Protein AF-A0A061N5C8-F1 (afdb_monomer)

Sequence (173 aa):
MFLLIVLALSPEWLAPERQGATRWFNLRVINLQPSEFMKVFIIVTLSAIVYKHNNEWTPKELKSDLWLLAKMGLVILPPILLLQQQPDMGMVMMMLAITVGLTLVSGMSYKLLGLLYGIPAAIGASFVIAYFRFPDFVQTYFFNHIAPYQVNRFHGWLRPLENPDQAIKLLKQ

Secondary structure (DSSP, 8-state):
-HHHHHHHTS-TTTS-EETTEE--EE-SS-EE-HHHHHHHHHHHHHHHHHHHHHHH--S--HHHHHHHHHHHHHHHHHHHHHTTTTT-HHHHHHHHHHHHHHHHHTT--HHHHIIIIIHHHHHHHHHHHHHHH-HHHHHHHTGGGS-HHHHHHHHHHH-TTT-HHHHHHHH--

pLDDT: mean 79.61, std 12.13, range [43.75, 94.62]

Nearest PDB structures (foldseek):
  8p1u-assembly1_A  TM=7.687E-01  e=4.314E-04  Pseudomonas aeruginosa

Solvent-accessible surface area (backbone atoms only — not comparable to full-atom values): 9957 Å² total; per-residue (Å²): 102,70,61,54,53,52,50,76,71,43,56,58,87,47,25,50,70,55,86,87,30,65,61,39,38,50,67,91,83,52,76,48,47,52,68,63,57,44,51,56,52,50,53,54,53,48,51,51,50,45,55,52,48,59,73,73,48,79,78,86,41,74,69,55,48,53,49,51,51,50,57,50,46,64,65,50,48,59,59,50,58,60,42,63,79,33,86,47,66,66,61,53,52,50,54,49,51,54,50,53,54,50,53,72,70,59,71,57,59,66,69,58,51,40,58,70,48,45,49,56,48,52,52,52,51,50,50,56,50,37,48,77,75,35,48,70,56,41,41,66,74,48,47,71,77,47,61,67,70,62,49,50,54,52,49,30,70,78,39,40,84,84,36,52,74,56,37,53,52,68,75,74,100

Structure (mmCIF, N/CA/C/O backbone):
data_AF-A0A061N5C8-F1
#
_entry.id   AF-A0A061N5C8-F1
#
loop_
_atom_site.group_PDB
_atom_site.id
_atom_site.type_symbol
_atom_site.label_atom_id
_atom_site.label_alt_id
_atom_site.label_comp_id
_atom_site.label_asym_id
_atom_site.label_entity_id
_atom_site.label_seq_id
_atom_site.pdbx_PDB_ins_code
_atom_site.Cartn_x
_atom_site.Cartn_y
_atom_site.Cartn_z
_atom_site.occupancy
_atom_site.B_iso_or_equiv
_atom_site.auth_seq_id
_atom_site.auth_comp_id
_atom_site.auth_asym_id
_atom_site.auth_atom_id
_atom_site.pdbx_PDB_model_num
ATOM 1 N N . MET A 1 1 ? 14.809 1.151 6.777 1.00 62.25 1 MET A N 1
ATOM 2 C CA . MET A 1 1 ? 15.215 2.452 6.193 1.00 62.25 1 MET A CA 1
ATOM 3 C C . MET A 1 1 ? 16.726 2.616 6.114 1.00 62.25 1 MET A C 1
ATOM 5 O O . MET A 1 1 ? 17.214 2.685 5.000 1.00 62.25 1 MET A O 1
ATOM 9 N N . PHE A 1 2 ? 17.468 2.611 7.231 1.00 71.19 2 PHE A N 1
ATOM 10 C CA . PHE A 1 2 ? 18.939 2.747 7.223 1.00 71.19 2 PHE A CA 1
ATOM 11 C C . PHE A 1 2 ? 19.631 1.807 6.218 1.00 71.19 2 PHE A C 1
ATOM 13 O O . PHE A 1 2 ? 20.418 2.249 5.398 1.00 71.19 2 PHE A O 1
ATOM 20 N N . LEU A 1 3 ? 19.224 0.537 6.189 1.00 67.81 3 LEU A N 1
ATOM 21 C CA . LEU A 1 3 ? 19.738 -0.479 5.264 1.00 67.81 3 LEU A CA 1
ATOM 22 C C . LEU A 1 3 ? 19.534 -0.157 3.767 1.00 67.81 3 LEU A C 1
ATOM 24 O O . LEU A 1 3 ? 20.396 -0.491 2.964 1.00 67.81 3 LEU A O 1
ATOM 28 N N . LEU A 1 4 ? 18.434 0.509 3.389 1.00 66.88 4 LEU A N 1
ATOM 29 C CA . LEU A 1 4 ? 18.220 0.954 2.003 1.00 66.88 4 LEU A CA 1
ATOM 30 C C . LEU A 1 4 ? 19.082 2.165 1.654 1.00 66.88 4 LEU A C 1
ATOM 32 O O . LEU A 1 4 ? 19.594 2.251 0.547 1.00 66.88 4 LEU A O 1
ATOM 36 N N . ILE A 1 5 ? 19.251 3.087 2.603 1.00 68.00 5 ILE A N 1
ATOM 37 C CA . ILE A 1 5 ? 20.092 4.273 2.418 1.00 68.00 5 ILE A CA 1
ATOM 38 C C . ILE A 1 5 ? 21.557 3.848 2.269 1.00 68.00 5 ILE A C 1
ATOM 40 O O . ILE A 1 5 ? 22.246 4.316 1.370 1.00 68.00 5 ILE A O 1
ATOM 44 N N . VAL A 1 6 ? 22.015 2.904 3.096 1.00 69.88 6 VAL A N 1
ATOM 45 C CA . VAL A 1 6 ? 23.361 2.325 2.990 1.00 69.88 6 VAL A CA 1
ATOM 46 C C . VAL A 1 6 ? 23.550 1.613 1.650 1.00 69.88 6 VAL A C 1
ATOM 48 O O . VAL A 1 6 ? 24.616 1.734 1.063 1.00 69.88 6 VAL A O 1
ATOM 51 N N . LEU A 1 7 ? 22.528 0.922 1.132 1.00 65.50 7 LEU A N 1
ATOM 52 C CA . LEU A 1 7 ? 22.588 0.296 -0.193 1.00 65.50 7 LEU A CA 1
ATOM 53 C C . LEU A 1 7 ? 22.684 1.347 -1.308 1.00 65.50 7 LEU A C 1
ATOM 55 O O . LEU A 1 7 ? 23.526 1.219 -2.191 1.00 65.50 7 LEU A O 1
ATOM 59 N N . ALA A 1 8 ? 21.874 2.405 -1.240 1.00 65.94 8 ALA A N 1
AT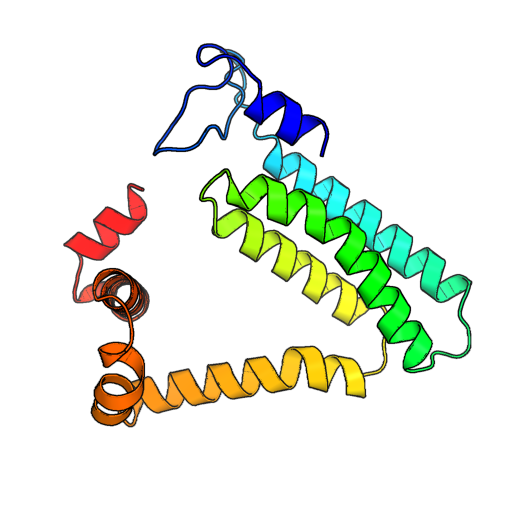OM 60 C CA . ALA A 1 8 ? 21.876 3.485 -2.226 1.00 65.94 8 ALA A CA 1
ATOM 61 C C . ALA A 1 8 ? 23.203 4.267 -2.270 1.00 65.94 8 ALA A C 1
ATOM 63 O O . ALA A 1 8 ? 23.569 4.782 -3.319 1.00 65.94 8 ALA A O 1
ATOM 64 N N . LEU A 1 9 ? 23.926 4.344 -1.148 1.00 68.31 9 LEU A N 1
ATOM 65 C CA . LEU A 1 9 ? 25.216 5.037 -1.034 1.00 68.31 9 LEU A CA 1
ATOM 66 C C . LEU A 1 9 ? 26.428 4.100 -1.155 1.00 68.31 9 LEU A C 1
ATOM 68 O O . LEU A 1 9 ? 27.568 4.553 -1.043 1.00 68.31 9 LEU A O 1
ATOM 72 N N . SER A 1 10 ? 26.206 2.793 -1.317 1.00 70.44 10 SER A N 1
ATOM 73 C CA . SER A 1 10 ? 27.297 1.820 -1.337 1.00 70.44 10 SER A CA 1
ATOM 74 C C . SER A 1 10 ? 28.031 1.801 -2.683 1.00 70.44 10 SER A C 1
ATOM 76 O O . SER A 1 10 ? 27.408 1.967 -3.730 1.00 70.44 10 SER A O 1
ATOM 78 N N . PRO A 1 11 ? 29.362 1.604 -2.674 1.00 71.50 11 PRO A N 1
ATOM 79 C CA . PRO A 1 11 ? 30.157 1.582 -3.895 1.00 71.50 11 PRO A CA 1
ATOM 80 C C . PRO A 1 11 ? 29.861 0.340 -4.752 1.00 71.50 11 PRO A C 1
ATOM 82 O O . PRO A 1 11 ? 29.563 -0.735 -4.227 1.00 71.50 11 PRO A O 1
ATOM 85 N N . GLU A 1 12 ? 30.020 0.469 -6.073 1.00 65.19 12 GLU A N 1
ATOM 86 C CA . GLU A 1 12 ? 29.638 -0.544 -7.079 1.00 65.19 12 GLU A CA 1
ATOM 87 C C . GLU A 1 12 ? 30.267 -1.932 -6.866 1.00 65.19 12 GLU A C 1
ATOM 89 O O . GLU A 1 12 ? 29.677 -2.951 -7.219 1.00 65.19 12 GLU A O 1
ATOM 94 N N . TRP A 1 13 ? 31.452 -2.011 -6.253 1.00 65.44 13 TRP A N 1
ATOM 95 C CA . TRP A 1 13 ? 32.107 -3.290 -5.952 1.00 65.44 13 TRP A CA 1
ATOM 96 C C . TRP A 1 13 ? 31.429 -4.067 -4.813 1.00 65.44 13 TRP A C 1
ATOM 98 O O . TRP A 1 13 ? 31.575 -5.287 -4.737 1.00 65.44 13 TRP A O 1
ATOM 108 N N . LEU A 1 14 ? 30.705 -3.375 -3.928 1.00 61.72 14 LEU A N 1
ATOM 109 C CA . LEU A 1 14 ? 29.971 -3.957 -2.801 1.00 61.72 14 LEU A CA 1
ATOM 110 C C . LEU A 1 14 ? 28.491 -4.169 -3.145 1.00 61.72 14 LEU A C 1
ATOM 112 O O . LEU A 1 14 ? 27.872 -5.122 -2.665 1.00 61.72 14 LEU A O 1
ATOM 116 N N . ALA A 1 15 ? 27.938 -3.306 -3.995 1.00 63.31 15 ALA A N 1
ATOM 117 C CA . ALA A 1 15 ? 26.578 -3.415 -4.494 1.00 63.31 15 ALA A CA 1
ATOM 118 C C . ALA A 1 15 ? 26.548 -3.151 -6.011 1.00 63.31 15 ALA A C 1
ATOM 120 O O . ALA A 1 15 ? 26.358 -2.014 -6.442 1.00 63.31 15 ALA A O 1
ATOM 121 N N . PRO A 1 16 ? 26.769 -4.191 -6.835 1.00 62.69 16 PRO A N 1
ATOM 122 C CA . PRO A 1 16 ? 26.797 -4.032 -8.280 1.00 62.69 16 PRO A CA 1
ATOM 123 C C . PRO A 1 16 ? 25.403 -3.708 -8.813 1.00 62.69 16 PRO A C 1
ATOM 125 O O . PRO A 1 16 ? 24.406 -4.333 -8.430 1.00 62.69 16 PRO A O 1
ATOM 128 N N . GLU A 1 17 ? 25.344 -2.764 -9.744 1.00 61.88 17 GLU A N 1
ATOM 129 C CA . GLU A 1 17 ? 24.119 -2.433 -10.456 1.00 61.88 17 GLU A CA 1
ATOM 130 C C . GLU A 1 17 ? 23.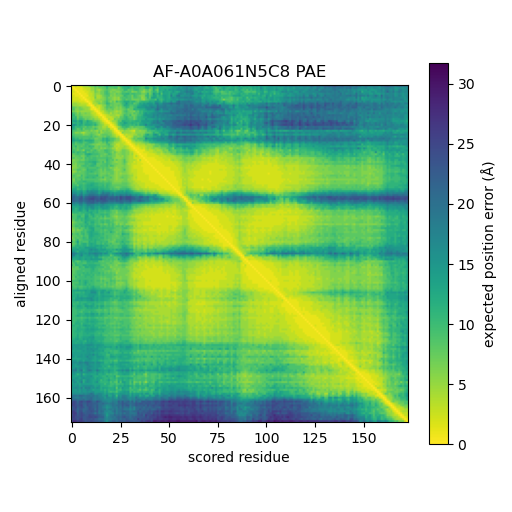723 -3.598 -11.378 1.00 61.88 17 GLU A C 1
ATOM 132 O O . GLU A 1 17 ? 24.518 -4.087 -12.186 1.00 61.88 17 GLU A O 1
ATOM 137 N N . ARG A 1 18 ? 22.484 -4.086 -11.253 1.00 60.09 18 ARG A N 1
ATOM 138 C CA . ARG A 1 18 ? 21.920 -5.093 -12.164 1.00 60.09 18 ARG A CA 1
ATOM 139 C C . ARG A 1 18 ? 20.586 -4.600 -12.695 1.00 60.09 18 ARG A C 1
ATOM 141 O O . ARG A 1 18 ? 19.689 -4.304 -11.914 1.00 60.09 18 ARG A O 1
ATOM 148 N N . GLN A 1 19 ? 20.459 -4.561 -14.024 1.00 56.72 19 GLN A N 1
ATOM 149 C CA . GLN A 1 19 ? 19.249 -4.110 -14.727 1.00 56.72 19 GLN A CA 1
ATOM 150 C C . GLN A 1 19 ? 18.816 -2.680 -14.329 1.00 56.72 19 GLN A C 1
ATOM 152 O O . GLN A 1 19 ? 17.627 -2.411 -14.181 1.00 56.72 19 GLN A O 1
ATOM 157 N N . GLY A 1 20 ? 19.771 -1.762 -14.139 1.00 58.41 20 GLY A N 1
ATOM 158 C CA . GLY A 1 20 ? 19.475 -0.357 -13.823 1.00 58.41 20 GLY A CA 1
ATOM 159 C C . GLY A 1 20 ? 19.154 -0.071 -12.349 1.00 58.41 20 GLY A C 1
ATOM 160 O O . GLY A 1 20 ? 18.595 0.980 -12.042 1.00 58.41 20 GLY A O 1
ATOM 161 N N . ALA A 1 21 ? 19.402 -1.026 -11.439 1.00 54.75 21 ALA A N 1
ATOM 162 C CA . ALA A 1 21 ? 19.140 -0.858 -10.011 1.00 54.75 21 ALA A CA 1
ATOM 163 C C . ALA A 1 21 ? 20.154 -1.598 -9.121 1.00 54.75 21 ALA A C 1
ATOM 165 O O . ALA A 1 21 ? 20.509 -2.760 -9.354 1.00 54.75 21 ALA A O 1
ATOM 166 N N . THR A 1 22 ? 20.558 -0.943 -8.033 1.00 58.97 22 THR A N 1
ATOM 167 C CA . THR A 1 22 ? 21.417 -1.511 -6.985 1.00 58.97 22 THR A CA 1
ATOM 168 C C . THR A 1 22 ? 20.562 -2.202 -5.923 1.00 58.97 22 THR A C 1
ATOM 170 O O . THR A 1 22 ? 19.974 -1.546 -5.064 1.00 58.97 22 THR A O 1
ATOM 173 N N . ARG A 1 23 ? 20.458 -3.538 -5.993 1.00 63.31 23 ARG A N 1
ATOM 174 C CA . ARG A 1 23 ? 19.499 -4.333 -5.188 1.00 63.31 23 ARG A CA 1
ATOM 175 C C . ARG A 1 23 ? 20.137 -5.260 -4.146 1.00 63.31 23 ARG A C 1
ATOM 177 O O . ARG A 1 23 ? 19.473 -5.637 -3.181 1.00 63.31 23 ARG A O 1
ATOM 184 N N . TRP A 1 24 ? 21.399 -5.645 -4.335 1.00 66.31 24 TRP A N 1
ATOM 185 C CA . TRP A 1 24 ? 22.054 -6.702 -3.560 1.00 66.31 24 TRP A CA 1
ATOM 186 C C . TRP A 1 24 ? 23.404 -6.241 -3.025 1.00 66.31 24 TRP A C 1
ATOM 188 O O . TRP A 1 24 ? 24.225 -5.747 -3.793 1.00 66.31 24 TRP A O 1
ATOM 198 N N . PHE A 1 25 ? 23.665 -6.494 -1.743 1.00 69.12 25 PHE A N 1
ATOM 199 C CA . PHE A 1 25 ? 25.030 -6.496 -1.226 1.00 69.12 25 PHE A CA 1
ATOM 200 C C . PHE A 1 25 ? 25.683 -7.825 -1.589 1.00 69.12 25 PHE A C 1
ATOM 202 O O . PHE A 1 25 ? 25.249 -8.880 -1.115 1.00 69.12 25 PHE A O 1
ATOM 209 N N . ASN A 1 26 ? 26.712 -7.779 -2.431 1.00 70.56 26 ASN A N 1
ATOM 210 C CA . ASN A 1 26 ? 27.477 -8.959 -2.804 1.00 70.56 26 ASN A CA 1
ATOM 211 C C . ASN A 1 26 ? 28.674 -9.095 -1.859 1.00 70.56 26 ASN A C 1
ATOM 213 O O . ASN A 1 26 ? 29.727 -8.498 -2.068 1.00 70.56 26 ASN A O 1
ATOM 217 N N . LEU A 1 27 ? 28.518 -9.893 -0.802 1.00 69.62 27 LEU A N 1
ATOM 218 C CA . LEU A 1 27 ? 29.579 -10.136 0.179 1.00 69.62 27 LEU A CA 1
ATOM 219 C C . LEU A 1 27 ? 30.479 -11.319 -0.224 1.00 69.62 27 LEU A C 1
ATOM 221 O O . LEU A 1 27 ? 30.990 -12.017 0.650 1.00 69.62 27 LEU A O 1
ATOM 225 N N . ARG A 1 28 ? 30.661 -11.569 -1.535 1.00 66.31 28 ARG A N 1
ATOM 226 C CA . ARG A 1 28 ? 31.375 -12.704 -2.176 1.00 66.31 28 ARG A CA 1
ATOM 227 C C . ARG A 1 28 ? 30.877 -14.118 -1.827 1.00 66.31 28 ARG A C 1
ATOM 229 O O . ARG A 1 28 ? 30.923 -14.985 -2.691 1.00 66.31 28 ARG A O 1
ATOM 236 N N . VAL A 1 29 ? 30.403 -14.358 -0.606 1.00 71.62 29 VAL A N 1
ATOM 237 C CA . VAL A 1 29 ? 29.925 -15.653 -0.087 1.00 71.62 29 VAL A CA 1
ATOM 238 C C . VAL A 1 29 ? 28.407 -15.654 0.101 1.00 71.62 29 VAL A C 1
ATOM 240 O O . VAL A 1 29 ? 27.754 -16.668 -0.121 1.00 71.62 29 VAL A O 1
ATOM 243 N N . ILE A 1 30 ? 27.832 -14.508 0.473 1.00 73.06 30 ILE A N 1
ATOM 244 C CA . ILE A 1 30 ? 26.390 -14.326 0.657 1.00 73.06 30 ILE A CA 1
ATOM 245 C C . ILE A 1 30 ? 25.919 -13.096 -0.118 1.00 73.06 30 ILE A C 1
ATOM 247 O O . ILE A 1 30 ? 26.594 -12.067 -0.144 1.00 73.06 30 ILE A O 1
ATOM 251 N N . ASN A 1 31 ? 24.748 -13.203 -0.740 1.00 69.12 31 ASN A N 1
ATOM 252 C CA . ASN A 1 31 ? 24.060 -12.066 -1.335 1.00 69.12 31 ASN A CA 1
ATOM 253 C C . ASN A 1 31 ? 22.952 -11.647 -0.371 1.00 69.12 31 ASN A C 1
ATOM 255 O O . ASN A 1 31 ? 22.017 -12.413 -0.137 1.00 69.12 31 ASN A O 1
ATOM 259 N N . LEU A 1 32 ? 23.069 -10.457 0.214 1.00 74.50 32 LEU A N 1
ATOM 260 C CA . LEU A 1 32 ? 22.073 -9.939 1.146 1.00 74.50 32 LEU A CA 1
ATOM 261 C C . LEU A 1 32 ? 21.210 -8.904 0.431 1.00 74.50 32 LEU A C 1
ATOM 263 O O . LEU A 1 32 ? 21.735 -7.927 -0.098 1.00 74.50 32 LEU A O 1
ATOM 267 N N . GLN A 1 33 ? 19.894 -9.117 0.427 1.00 73.12 33 GLN A N 1
ATOM 268 C CA . GLN A 1 33 ? 18.924 -8.192 -0.153 1.00 73.12 33 GLN A CA 1
ATOM 269 C C . GLN A 1 33 ? 18.278 -7.352 0.961 1.00 73.12 33 GLN A C 1
ATOM 271 O O . GLN A 1 33 ? 17.428 -7.855 1.699 1.00 73.12 33 GLN A O 1
ATOM 276 N N . PRO A 1 34 ? 18.639 -6.065 1.112 1.00 70.06 34 PRO A N 1
ATOM 277 C CA . PRO A 1 34 ? 18.148 -5.213 2.205 1.00 70.06 34 PRO A CA 1
ATOM 278 C C . PRO A 1 34 ? 16.632 -5.046 2.231 1.00 70.06 34 PRO A C 1
ATOM 280 O O . PRO A 1 34 ? 16.027 -4.849 3.286 1.00 70.06 34 PRO A O 1
ATOM 283 N N . SER A 1 35 ? 16.012 -5.121 1.060 1.00 74.56 35 SER A N 1
ATOM 284 C CA . SER A 1 35 ? 14.585 -4.929 0.878 1.00 74.56 35 SER A CA 1
ATOM 285 C C . SER A 1 35 ? 13.746 -6.123 1.362 1.00 74.56 35 SER A C 1
ATOM 287 O O . SER A 1 35 ? 12.616 -5.919 1.805 1.00 74.56 35 SER A O 1
ATOM 289 N N . GLU A 1 36 ? 14.317 -7.331 1.440 1.00 78.62 36 GLU A N 1
ATOM 290 C CA . GLU A 1 36 ? 13.688 -8.483 2.110 1.00 78.62 36 GLU A CA 1
ATOM 291 C C . GLU A 1 36 ? 13.585 -8.268 3.623 1.00 78.62 36 GLU A C 1
ATOM 293 O O . GLU A 1 36 ? 12.505 -8.394 4.205 1.00 78.62 36 GLU A O 1
ATOM 298 N N . PHE A 1 37 ? 14.680 -7.836 4.257 1.00 80.00 37 PHE A N 1
ATOM 299 C CA . PHE A 1 37 ? 14.685 -7.497 5.683 1.00 80.00 37 PHE A CA 1
ATOM 300 C C . PHE A 1 37 ? 13.704 -6.368 5.988 1.00 80.00 37 PHE A C 1
ATOM 302 O O . PHE A 1 37 ? 12.985 -6.413 6.988 1.00 80.00 37 PHE A O 1
ATOM 309 N N . MET A 1 38 ? 13.626 -5.368 5.108 1.00 81.19 38 MET A N 1
ATOM 310 C CA . MET A 1 38 ? 12.713 -4.248 5.293 1.00 81.19 38 MET A CA 1
ATOM 311 C C . MET A 1 38 ? 11.245 -4.681 5.367 1.00 81.19 38 MET A C 1
ATOM 313 O O . MET A 1 38 ? 10.510 -4.123 6.181 1.00 81.19 38 MET A O 1
ATOM 317 N N . LYS A 1 39 ? 10.819 -5.685 4.591 1.00 83.50 39 LYS A N 1
ATOM 318 C CA . LYS A 1 39 ? 9.444 -6.207 4.664 1.00 83.50 39 LYS A CA 1
ATOM 319 C C . LYS A 1 39 ? 9.116 -6.742 6.055 1.00 83.50 39 LYS A C 1
ATOM 321 O O . LYS A 1 39 ? 8.076 -6.390 6.604 1.00 83.50 39 LYS A O 1
ATOM 326 N N . VAL A 1 40 ? 10.019 -7.525 6.648 1.00 87.31 40 VAL A N 1
ATOM 327 C CA . VAL A 1 40 ? 9.833 -8.075 8.002 1.00 87.31 40 VAL A CA 1
ATOM 328 C C . VAL A 1 40 ? 9.713 -6.950 9.031 1.00 87.31 40 VAL A C 1
ATOM 330 O O . VAL A 1 40 ? 8.778 -6.947 9.830 1.00 87.31 40 VAL A O 1
ATOM 333 N N . PHE A 1 41 ? 10.597 -5.949 8.970 1.00 86.56 41 PHE A N 1
ATOM 334 C CA . PHE A 1 41 ? 10.519 -4.789 9.862 1.00 86.56 41 PHE A CA 1
ATOM 335 C C . PHE A 1 41 ? 9.207 -4.018 9.698 1.00 86.56 41 PHE A C 1
ATOM 337 O O . PHE A 1 41 ? 8.575 -3.692 10.698 1.00 86.56 41 PHE A O 1
ATOM 344 N N . ILE A 1 42 ? 8.762 -3.773 8.461 1.00 88.94 42 ILE A N 1
ATOM 345 C CA . ILE A 1 42 ? 7.487 -3.095 8.189 1.00 88.94 42 ILE A CA 1
ATOM 346 C C . ILE A 1 42 ? 6.321 -3.877 8.798 1.00 88.94 42 ILE A C 1
ATOM 348 O O . ILE A 1 42 ? 5.492 -3.275 9.476 1.00 88.94 42 ILE A O 1
ATOM 352 N N . ILE A 1 43 ? 6.271 -5.202 8.622 1.00 91.62 43 ILE A N 1
ATOM 353 C CA . ILE A 1 43 ? 5.214 -6.043 9.203 1.00 91.62 43 ILE A CA 1
ATOM 354 C C . ILE A 1 43 ? 5.173 -5.877 10.726 1.00 91.62 43 ILE A C 1
ATOM 356 O O . ILE A 1 43 ? 4.108 -5.606 11.284 1.00 91.62 43 ILE A O 1
ATOM 360 N N . VAL A 1 44 ? 6.321 -5.996 11.398 1.00 92.69 44 VAL A N 1
ATOM 361 C CA . VAL A 1 44 ? 6.406 -5.897 12.864 1.00 92.69 44 VAL A CA 1
ATOM 362 C C . VAL A 1 44 ? 6.030 -4.495 13.346 1.00 92.69 44 VAL A C 1
ATOM 364 O O . VAL A 1 44 ? 5.217 -4.355 14.260 1.00 92.69 44 VAL A O 1
ATOM 367 N N . THR A 1 45 ? 6.568 -3.446 12.719 1.00 92.25 45 THR A N 1
ATOM 368 C CA . THR A 1 45 ? 6.284 -2.054 13.092 1.00 92.25 45 THR A CA 1
ATOM 369 C C . THR A 1 45 ? 4.813 -1.700 12.889 1.00 92.25 45 THR A C 1
ATOM 371 O O . THR A 1 45 ? 4.193 -1.145 13.795 1.00 92.25 45 THR A O 1
ATOM 374 N N . LEU A 1 46 ? 4.228 -2.040 11.738 1.00 92.94 46 LEU A N 1
ATOM 375 C CA . LEU A 1 46 ? 2.816 -1.771 11.471 1.00 92.94 46 LEU A CA 1
ATOM 376 C C . LEU A 1 46 ? 1.906 -2.558 12.420 1.00 92.94 46 LEU A C 1
ATOM 378 O O . LEU A 1 46 ? 0.954 -1.990 12.949 1.00 92.94 46 LEU A O 1
ATOM 382 N N . SER A 1 47 ? 2.230 -3.823 12.703 1.00 92.69 47 SER A N 1
ATOM 383 C CA . SER A 1 47 ? 1.478 -4.637 13.670 1.00 92.69 47 SER A CA 1
ATOM 384 C C . SER A 1 47 ? 1.513 -4.026 15.073 1.00 92.69 47 SER A C 1
ATOM 386 O O . SER A 1 47 ? 0.477 -3.930 15.730 1.00 92.69 47 SER A O 1
ATOM 388 N N . ALA A 1 48 ? 2.677 -3.543 15.519 1.00 93.00 48 ALA A N 1
ATOM 389 C CA . ALA A 1 48 ? 2.817 -2.866 16.807 1.00 93.00 48 ALA A CA 1
ATOM 390 C C . ALA A 1 48 ? 2.018 -1.551 16.867 1.00 93.00 48 ALA A C 1
ATOM 392 O O . ALA A 1 48 ? 1.403 -1.254 17.891 1.00 93.00 48 ALA A O 1
ATOM 393 N N . ILE A 1 49 ? 1.981 -0.783 15.772 1.00 92.62 49 ILE A N 1
ATOM 394 C CA . ILE A 1 49 ? 1.170 0.441 15.667 1.00 92.62 49 ILE A CA 1
ATOM 395 C C . ILE A 1 49 ? -0.317 0.117 15.764 1.00 92.62 49 ILE A C 1
ATOM 397 O O . ILE A 1 49 ? -1.021 0.767 16.533 1.00 92.62 49 ILE A O 1
ATOM 401 N N . VAL A 1 50 ? -0.784 -0.887 15.019 1.00 92.62 50 VAL A N 1
ATOM 402 C CA . VAL A 1 50 ? -2.179 -1.345 15.056 1.00 92.62 50 VAL A CA 1
ATOM 403 C C . VAL A 1 50 ? -2.557 -1.787 16.468 1.00 92.62 50 VAL A C 1
ATOM 405 O O . VAL A 1 50 ? -3.567 -1.333 17.002 1.00 92.62 50 VAL A O 1
ATOM 408 N N . TYR A 1 51 ? -1.720 -2.611 17.101 1.00 91.75 51 TYR A N 1
ATOM 409 C CA . TYR A 1 51 ? -1.943 -3.086 18.465 1.00 91.75 51 TYR A CA 1
ATOM 410 C C . TYR A 1 51 ? -2.022 -1.931 19.472 1.00 91.75 51 TYR A C 1
ATOM 412 O O . TYR A 1 51 ? -2.994 -1.817 20.218 1.00 91.75 51 TYR A O 1
ATOM 420 N N . LYS A 1 52 ? -1.034 -1.028 19.455 1.00 90.00 52 LYS A N 1
ATOM 421 C CA . LYS A 1 52 ? -0.990 0.124 20.362 1.00 90.00 52 LYS A CA 1
ATOM 422 C C . LYS A 1 52 ? -2.181 1.059 20.152 1.00 90.00 52 LYS A C 1
ATOM 424 O O . LYS A 1 52 ? -2.800 1.492 21.118 1.00 90.00 52 LYS A O 1
ATOM 429 N N . HIS A 1 53 ? -2.527 1.340 18.897 1.00 89.50 53 HIS A N 1
ATOM 430 C CA . HIS A 1 53 ? -3.664 2.194 18.556 1.00 89.50 53 HIS A CA 1
ATOM 431 C C . HIS A 1 53 ? -4.985 1.603 19.052 1.00 89.50 53 HIS A C 1
ATOM 433 O O . HIS A 1 53 ? -5.782 2.322 19.647 1.00 89.50 53 HIS A O 1
ATOM 439 N N . ASN A 1 54 ? -5.190 0.298 18.871 1.00 87.38 54 ASN A N 1
ATOM 440 C CA . ASN A 1 54 ? -6.391 -0.390 19.344 1.00 87.38 54 ASN A CA 1
ATOM 441 C C . ASN A 1 54 ? -6.532 -0.385 20.873 1.00 87.38 54 ASN A C 1
ATOM 443 O O . ASN A 1 54 ? -7.657 -0.365 21.366 1.00 87.38 54 ASN A O 1
ATOM 447 N N . ASN A 1 55 ? -5.420 -0.380 21.612 1.00 85.25 55 ASN A N 1
ATOM 448 C CA . ASN A 1 55 ? -5.440 -0.305 23.075 1.00 85.25 55 ASN A CA 1
ATOM 449 C C . ASN A 1 55 ? -5.710 1.114 23.597 1.00 85.25 55 ASN A C 1
ATOM 451 O O . ASN A 1 55 ? -6.308 1.271 24.656 1.00 85.25 55 ASN A O 1
ATOM 455 N N . GLU A 1 56 ? -5.261 2.143 22.877 1.00 82.38 56 GLU A N 1
ATOM 456 C CA . GLU A 1 56 ? -5.394 3.546 23.292 1.00 82.38 56 GLU A CA 1
ATOM 457 C C . GLU A 1 56 ? -6.737 4.178 22.886 1.00 82.38 56 GLU A C 1
ATOM 459 O O . GLU A 1 56 ? -7.194 5.108 23.547 1.00 82.38 56 GLU A O 1
ATOM 464 N N . TRP A 1 57 ? -7.367 3.709 21.803 1.00 73.62 57 TRP A N 1
ATOM 465 C CA . TRP A 1 57 ? -8.527 4.370 21.195 1.00 73.62 57 TRP A CA 1
ATOM 466 C C . TRP A 1 57 ? -9.771 3.476 21.224 1.00 73.62 57 TRP A C 1
ATOM 468 O O . TRP A 1 57 ? -10.084 2.781 20.254 1.00 73.62 57 TRP A O 1
ATOM 478 N N . THR A 1 58 ? -10.510 3.536 22.333 1.00 70.44 58 THR A N 1
ATOM 479 C CA . THR A 1 58 ? -11.855 2.959 22.480 1.00 70.44 58 THR A CA 1
ATOM 480 C C . THR A 1 58 ? -12.848 4.058 22.898 1.00 70.44 58 THR A C 1
ATOM 482 O O . THR A 1 58 ? -12.565 4.779 23.854 1.00 70.44 58 THR A O 1
ATOM 485 N N . PRO A 1 59 ? -14.000 4.238 22.210 1.00 64.50 59 PRO A N 1
ATOM 486 C CA . PRO A 1 59 ? -14.574 3.433 21.123 1.00 64.50 59 PRO A CA 1
ATOM 487 C C . PRO A 1 59 ? -13.982 3.718 19.727 1.00 64.50 59 PRO A C 1
ATOM 489 O O . PRO A 1 59 ? -13.389 4.762 19.462 1.00 64.50 59 PRO A O 1
ATOM 492 N N . LYS A 1 60 ? -14.156 2.760 18.807 1.00 68.12 60 LYS A N 1
ATOM 493 C CA . LYS A 1 60 ? -13.659 2.849 17.427 1.00 68.12 60 LYS A CA 1
ATOM 494 C C . LYS A 1 60 ? -14.558 3.749 16.583 1.00 68.12 60 LYS A C 1
ATOM 496 O O . LYS A 1 60 ? -15.593 3.323 16.076 1.00 68.12 60 LYS A O 1
ATOM 501 N N . GLU A 1 61 ? -14.154 5.003 16.448 1.00 81.06 61 GLU A N 1
ATOM 502 C CA . GLU A 1 61 ? -14.805 5.984 15.582 1.00 81.06 61 GLU A CA 1
ATOM 503 C C . GLU A 1 61 ? -14.077 6.124 14.240 1.00 81.06 61 GLU A C 1
ATOM 505 O O . GLU A 1 61 ? -12.872 5.893 14.144 1.00 81.06 61 GLU A O 1
ATOM 510 N N . LEU A 1 62 ? -14.781 6.612 13.212 1.00 82.69 62 LEU A N 1
ATOM 511 C CA . LEU A 1 62 ? -14.205 6.875 11.885 1.00 82.69 62 LEU A CA 1
ATOM 512 C C . LEU A 1 62 ? -12.935 7.745 11.965 1.00 82.69 62 LEU A C 1
ATOM 514 O O . LEU A 1 62 ? -11.968 7.512 11.248 1.00 82.69 62 LEU A O 1
ATOM 518 N N . LYS A 1 63 ? -12.912 8.730 12.872 1.00 85.44 63 LYS A N 1
ATOM 519 C CA . LYS A 1 63 ? -11.746 9.597 13.097 1.00 85.44 63 LYS A CA 1
ATOM 520 C C . LYS A 1 63 ? -10.537 8.814 13.624 1.00 85.44 63 LYS A C 1
ATOM 522 O O . LYS A 1 63 ? -9.416 9.083 13.201 1.00 85.44 63 LYS A O 1
ATOM 527 N N . SER A 1 64 ? -10.767 7.845 14.510 1.00 87.56 64 SER A N 1
ATOM 528 C CA . SER A 1 64 ? -9.725 6.955 15.035 1.00 87.56 64 SER A CA 1
ATOM 529 C C . SER A 1 64 ? -9.175 6.044 13.935 1.00 87.56 64 SER A C 1
ATOM 531 O O . SER A 1 64 ? -7.959 5.919 13.796 1.00 87.56 64 SER A O 1
ATOM 533 N N . ASP A 1 65 ? -10.049 5.486 13.096 1.00 88.69 65 ASP A N 1
ATOM 534 C CA . ASP A 1 65 ? -9.647 4.644 11.966 1.00 88.69 65 ASP A CA 1
ATOM 535 C C . ASP A 1 65 ? -8.813 5.432 10.932 1.00 88.69 65 ASP A C 1
ATOM 537 O O . ASP A 1 65 ? -7.776 4.959 10.464 1.00 88.69 65 ASP A O 1
ATOM 541 N N . LEU A 1 66 ? -9.216 6.667 10.607 1.00 90.38 66 LEU A N 1
ATOM 542 C CA . LEU A 1 66 ? -8.441 7.558 9.732 1.00 90.38 66 LEU A CA 1
ATOM 543 C C . LEU A 1 66 ? -7.083 7.922 10.347 1.00 90.38 66 LEU A C 1
ATOM 545 O O . LEU A 1 66 ? -6.082 8.016 9.634 1.00 90.38 66 LEU A O 1
ATOM 549 N N . TRP A 1 67 ? -7.026 8.088 11.669 1.00 91.56 67 TRP A N 1
ATOM 550 C CA . TRP A 1 67 ? -5.775 8.337 12.380 1.00 91.56 67 TRP A CA 1
ATOM 551 C C . TRP A 1 67 ? -4.835 7.127 12.340 1.00 91.56 67 TRP A C 1
ATOM 553 O O . TRP A 1 67 ? -3.631 7.293 12.140 1.00 91.56 67 TRP A O 1
ATOM 563 N N . LEU A 1 68 ? -5.369 5.908 12.459 1.00 91.31 68 LEU A N 1
ATOM 564 C CA . LEU A 1 68 ? -4.590 4.683 12.279 1.00 91.31 68 LEU A CA 1
ATOM 565 C C . LEU A 1 68 ? -3.996 4.606 10.867 1.00 91.31 68 LEU A C 1
ATOM 567 O O . LEU A 1 68 ? -2.795 4.372 10.725 1.00 91.31 68 LEU A O 1
ATOM 571 N N . LEU A 1 69 ? -4.800 4.873 9.834 1.00 92.19 69 LEU A N 1
ATOM 572 C CA . LEU A 1 69 ? -4.317 4.911 8.450 1.00 92.19 69 LEU A CA 1
ATOM 573 C C . LEU A 1 69 ? -3.220 5.954 8.250 1.00 92.19 69 LEU A C 1
ATOM 575 O O . LEU A 1 69 ? -2.230 5.666 7.582 1.00 92.19 69 LEU A O 1
ATOM 579 N N . ALA A 1 70 ? -3.357 7.135 8.856 1.00 92.75 70 ALA A N 1
ATOM 580 C CA . ALA A 1 70 ? -2.332 8.170 8.793 1.00 92.75 70 ALA A CA 1
ATOM 581 C C . ALA A 1 70 ? -1.009 7.698 9.422 1.00 92.75 70 ALA A C 1
ATOM 583 O O . ALA A 1 70 ? 0.049 7.856 8.812 1.00 92.75 70 ALA A O 1
ATOM 584 N N . LYS A 1 71 ? -1.056 7.052 10.598 1.00 92.38 71 LYS A N 1
ATOM 585 C CA . LYS A 1 71 ? 0.134 6.475 11.254 1.00 92.38 71 LYS A CA 1
ATOM 586 C C . LYS A 1 71 ? 0.798 5.402 10.392 1.00 92.38 71 LYS A C 1
ATOM 588 O O . LYS A 1 71 ? 2.016 5.414 10.236 1.00 92.38 71 LYS A O 1
ATOM 593 N N . MET A 1 72 ? 0.008 4.486 9.830 1.00 92.88 72 MET A N 1
ATOM 594 C CA . MET A 1 72 ? 0.521 3.435 8.945 1.00 92.88 72 MET A CA 1
ATOM 595 C C . ME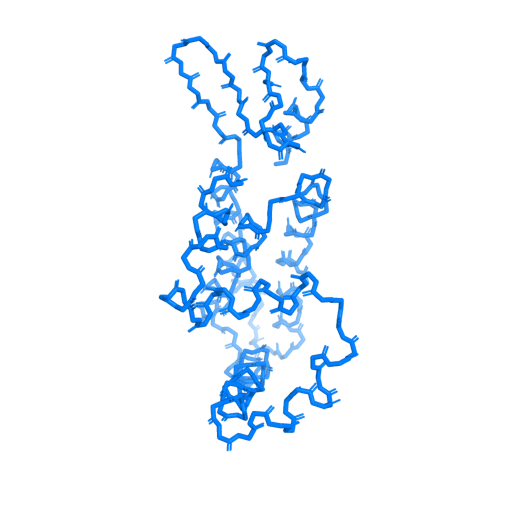T A 1 72 ? 1.148 4.046 7.686 1.00 92.88 72 MET A C 1
ATOM 597 O O . MET A 1 72 ? 2.283 3.721 7.340 1.00 92.88 72 MET A O 1
ATOM 601 N N . GLY A 1 73 ? 0.448 4.989 7.050 1.00 91.44 73 GLY A N 1
ATOM 602 C CA . GLY A 1 73 ? 0.924 5.713 5.875 1.00 91.44 73 GLY A CA 1
ATOM 603 C C . GLY A 1 73 ? 2.246 6.432 6.128 1.00 91.44 73 GLY A C 1
ATOM 604 O O . GLY A 1 73 ? 3.154 6.319 5.315 1.00 91.44 73 GLY A O 1
ATOM 605 N N . LEU A 1 74 ? 2.410 7.080 7.283 1.00 91.94 74 LEU A N 1
ATOM 606 C CA . LEU A 1 74 ? 3.647 7.778 7.645 1.00 91.94 74 LEU A CA 1
ATOM 607 C C . LEU A 1 74 ? 4.859 6.838 7.775 1.00 91.94 74 LEU A C 1
ATOM 609 O O . LEU A 1 74 ? 5.981 7.248 7.491 1.00 91.94 74 LEU A O 1
ATOM 613 N N . VAL A 1 75 ? 4.649 5.575 8.152 1.00 89.75 75 VAL A N 1
ATOM 614 C CA . VAL A 1 75 ? 5.717 4.560 8.199 1.00 89.75 75 VAL A CA 1
ATOM 615 C C . VAL A 1 75 ? 6.058 4.023 6.809 1.00 89.75 75 VAL A C 1
ATOM 617 O O . VAL A 1 75 ? 7.219 3.729 6.528 1.00 89.75 75 VAL A O 1
ATOM 620 N N . ILE A 1 76 ? 5.061 3.894 5.933 1.00 88.75 76 ILE A N 1
ATOM 621 C CA . ILE A 1 76 ? 5.212 3.293 4.599 1.00 88.75 76 ILE A CA 1
ATOM 622 C C . ILE A 1 76 ? 5.681 4.317 3.553 1.00 88.75 76 ILE A C 1
ATOM 624 O O . ILE A 1 76 ? 6.356 3.956 2.589 1.00 88.75 76 ILE A O 1
ATOM 628 N N . LEU A 1 77 ? 5.365 5.598 3.733 1.00 87.38 77 LEU A N 1
ATOM 629 C CA . LEU A 1 77 ? 5.684 6.644 2.763 1.00 87.38 77 LEU A CA 1
ATOM 630 C C . LEU A 1 77 ? 7.202 6.794 2.532 1.00 87.38 77 LEU A C 1
ATOM 632 O O . LEU A 1 77 ? 7.613 6.761 1.373 1.00 87.38 77 LEU A O 1
ATOM 636 N N . PRO A 1 78 ? 8.069 6.864 3.566 1.00 85.56 78 PRO A N 1
ATOM 637 C CA . PRO A 1 78 ? 9.510 6.965 3.352 1.00 85.56 78 PRO A CA 1
ATOM 638 C C . PRO A 1 78 ? 10.128 5.798 2.557 1.00 85.56 78 PRO A C 1
ATOM 640 O O . PRO A 1 78 ? 10.871 6.075 1.615 1.00 85.56 78 PRO A O 1
ATOM 643 N N . PRO A 1 79 ? 9.857 4.507 2.858 1.00 80.62 79 PRO A N 1
ATOM 644 C CA . PRO A 1 79 ? 10.397 3.418 2.053 1.00 80.62 79 PRO A CA 1
ATOM 645 C C . PRO A 1 79 ? 9.836 3.400 0.629 1.00 80.62 79 PRO A C 1
ATOM 647 O O . PRO A 1 79 ? 10.596 3.085 -0.280 1.00 80.62 79 PRO A O 1
ATOM 650 N N . ILE A 1 80 ? 8.575 3.794 0.399 1.00 81.88 80 ILE A N 1
ATOM 651 C CA . ILE A 1 80 ? 8.051 3.960 -0.969 1.00 81.88 80 ILE A CA 1
ATOM 652 C C . ILE A 1 80 ? 8.831 5.037 -1.730 1.00 81.88 80 ILE A C 1
ATOM 654 O O . ILE A 1 80 ? 9.210 4.802 -2.871 1.00 81.88 80 ILE A O 1
ATOM 658 N N . LEU A 1 81 ? 9.100 6.193 -1.115 1.00 81.94 81 LEU A N 1
ATOM 659 C CA . LEU A 1 81 ? 9.846 7.280 -1.760 1.00 81.94 81 LEU A CA 1
ATOM 660 C C . LEU A 1 81 ? 11.290 6.876 -2.086 1.00 81.94 81 LEU A C 1
ATOM 662 O O . LEU A 1 81 ? 11.778 7.163 -3.176 1.00 81.94 81 LEU A O 1
ATOM 666 N N . LEU A 1 82 ? 11.955 6.154 -1.181 1.00 76.06 82 LEU A N 1
ATOM 667 C CA . LEU A 1 82 ? 13.290 5.599 -1.440 1.00 76.06 82 LEU A CA 1
ATOM 668 C C . LEU A 1 82 ? 13.264 4.571 -2.581 1.00 76.06 82 LEU A C 1
ATOM 670 O O . LEU A 1 82 ? 14.169 4.535 -3.410 1.00 76.06 82 LEU A O 1
ATOM 674 N N . LEU A 1 83 ? 12.200 3.772 -2.661 1.00 72.56 83 LEU A N 1
ATOM 675 C CA . LEU A 1 83 ? 11.976 2.807 -3.734 1.00 72.56 83 LEU A CA 1
ATOM 676 C C . LEU A 1 83 ? 11.459 3.435 -5.033 1.00 72.56 83 LEU A C 1
ATOM 678 O O . LEU A 1 83 ? 11.274 2.711 -5.991 1.00 72.56 83 LEU A O 1
ATOM 682 N N . GLN A 1 84 ? 11.215 4.743 -5.129 1.00 68.00 84 GLN A N 1
ATOM 683 C CA . GLN A 1 84 ? 11.002 5.365 -6.445 1.00 68.00 84 GLN A CA 1
ATOM 684 C C . GLN A 1 84 ? 12.325 5.577 -7.184 1.00 68.00 84 GLN A C 1
ATOM 686 O O . GLN A 1 84 ? 12.350 5.574 -8.412 1.00 68.00 84 GLN A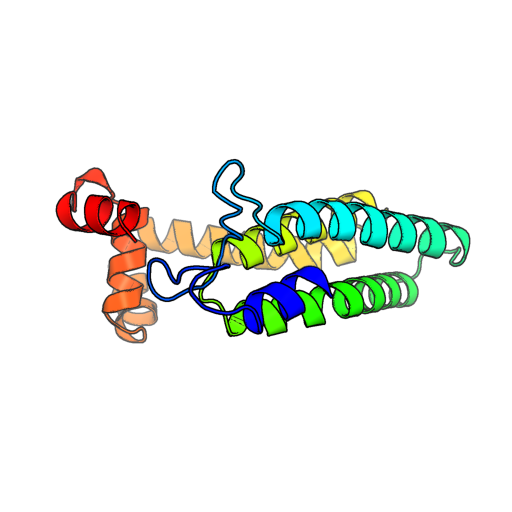 O 1
ATOM 691 N N . GLN A 1 85 ? 13.425 5.733 -6.442 1.00 66.56 85 GLN A N 1
ATOM 692 C CA . GLN A 1 85 ? 14.767 5.882 -7.011 1.00 66.56 85 GLN A CA 1
ATOM 693 C C . GLN A 1 85 ? 15.319 4.552 -7.541 1.00 66.56 85 GLN A C 1
ATOM 695 O O . GLN A 1 85 ? 16.189 4.543 -8.404 1.00 66.56 85 GLN A O 1
ATOM 700 N N . GLN A 1 86 ? 14.797 3.429 -7.046 1.00 63.62 86 GLN A N 1
ATOM 701 C CA . GLN A 1 86 ? 15.091 2.087 -7.538 1.00 63.62 86 GLN A CA 1
ATOM 702 C C . GLN A 1 86 ? 13.844 1.593 -8.273 1.00 63.62 86 GLN A C 1
ATOM 704 O O . GLN A 1 86 ? 12.843 1.416 -7.603 1.00 63.62 86 GLN A O 1
ATOM 709 N N . PRO A 1 87 ? 13.822 1.378 -9.598 1.00 59.75 87 PRO A N 1
ATOM 710 C CA . PRO A 1 87 ? 12.600 1.060 -10.355 1.00 59.75 87 PRO A CA 1
ATOM 711 C C . PRO A 1 87 ? 12.022 -0.354 -10.074 1.00 59.75 87 PRO A C 1
ATOM 713 O O . PRO A 1 87 ? 11.732 -1.128 -10.984 1.00 59.75 87 PRO A O 1
ATOM 716 N N . ASP A 1 88 ? 11.808 -0.700 -8.803 1.00 69.31 88 ASP A N 1
ATOM 717 C CA . ASP A 1 88 ? 11.295 -1.966 -8.296 1.00 69.31 88 ASP A CA 1
ATOM 718 C C . ASP A 1 88 ? 9.810 -1.866 -7.950 1.00 69.31 88 ASP A C 1
ATOM 720 O O . ASP A 1 88 ? 9.393 -1.800 -6.790 1.00 69.31 88 ASP A O 1
ATOM 724 N N . MET A 1 89 ? 8.977 -1.942 -8.990 1.00 70.88 89 MET A N 1
ATOM 725 C CA . MET A 1 89 ? 7.518 -2.001 -8.834 1.00 70.88 89 MET A CA 1
ATOM 726 C C . MET A 1 89 ? 7.069 -3.166 -7.934 1.00 70.88 89 MET A C 1
ATOM 728 O O . MET A 1 89 ? 6.101 -3.029 -7.186 1.00 70.88 89 MET A O 1
ATOM 732 N N . GLY A 1 90 ? 7.797 -4.289 -7.943 1.00 74.31 90 GLY A N 1
ATOM 733 C CA . GLY A 1 90 ? 7.484 -5.453 -7.110 1.00 74.31 90 GLY A CA 1
ATOM 734 C C . GLY A 1 90 ? 7.537 -5.152 -5.609 1.00 74.31 90 GLY A C 1
ATOM 735 O O . GLY A 1 90 ? 6.631 -5.538 -4.872 1.00 74.31 90 GLY A O 1
ATOM 736 N N . MET A 1 91 ? 8.539 -4.397 -5.152 1.00 78.31 91 MET A N 1
ATOM 737 C CA . MET A 1 91 ? 8.670 -4.031 -3.735 1.00 78.31 91 MET A CA 1
ATOM 738 C C . MET A 1 91 ? 7.514 -3.147 -3.267 1.00 78.31 91 MET A C 1
ATOM 740 O O . MET A 1 91 ? 6.962 -3.367 -2.186 1.00 78.31 91 MET A O 1
ATOM 744 N N . VAL A 1 92 ? 7.097 -2.191 -4.102 1.00 82.81 92 VAL A N 1
ATOM 745 C CA . VAL A 1 92 ? 5.941 -1.328 -3.819 1.00 82.81 92 VAL A CA 1
ATOM 746 C C . VAL A 1 92 ? 4.662 -2.159 -3.700 1.00 82.81 92 VAL A C 1
ATOM 748 O O . VAL A 1 92 ? 3.929 -2.013 -2.721 1.00 82.81 92 VAL A O 1
ATOM 751 N N . MET A 1 93 ? 4.422 -3.084 -4.635 1.00 83.44 93 MET A N 1
ATOM 752 C CA . MET A 1 93 ? 3.254 -3.972 -4.592 1.00 83.44 93 MET A CA 1
ATOM 753 C C . MET A 1 93 ? 3.231 -4.848 -3.333 1.00 83.44 93 MET A C 1
ATOM 755 O O . MET A 1 93 ? 2.178 -4.999 -2.714 1.00 83.44 93 MET A O 1
ATOM 759 N N . MET A 1 94 ? 4.379 -5.385 -2.908 1.00 87.00 94 MET A N 1
ATOM 760 C CA . MET A 1 94 ? 4.460 -6.191 -1.685 1.00 87.00 94 MET A CA 1
ATOM 761 C C . MET A 1 94 ? 4.170 -5.373 -0.424 1.00 87.00 94 MET A C 1
ATOM 763 O O . MET A 1 94 ? 3.430 -5.834 0.444 1.00 87.00 94 MET A O 1
ATOM 767 N N . MET A 1 95 ? 4.714 -4.157 -0.310 1.00 87.06 95 MET A N 1
ATOM 768 C CA . MET A 1 95 ? 4.421 -3.282 0.834 1.00 87.06 95 MET A CA 1
ATOM 769 C C . MET A 1 95 ? 2.943 -2.893 0.888 1.00 87.06 95 MET A C 1
ATOM 771 O O . MET A 1 95 ? 2.352 -2.891 1.970 1.00 87.06 95 MET A O 1
ATOM 775 N N . LEU A 1 96 ? 2.328 -2.615 -0.266 1.00 89.06 96 LEU A N 1
ATOM 776 C CA . LEU A 1 96 ? 0.887 -2.385 -0.350 1.00 89.06 96 LEU A CA 1
ATOM 777 C C . LEU A 1 96 ? 0.110 -3.620 0.117 1.00 89.06 96 LEU A C 1
ATOM 779 O O . LEU A 1 96 ? -0.766 -3.484 0.966 1.00 89.06 96 LEU A O 1
ATOM 783 N N . ALA A 1 97 ? 0.470 -4.820 -0.345 1.00 90.94 97 ALA A N 1
ATOM 784 C CA . ALA A 1 97 ? -0.181 -6.062 0.075 1.00 90.94 97 ALA A CA 1
ATOM 785 C C . ALA A 1 97 ? -0.079 -6.303 1.593 1.00 90.94 97 ALA A C 1
ATOM 787 O O . ALA A 1 97 ? -1.082 -6.622 2.229 1.00 90.94 97 ALA A O 1
ATOM 788 N N . ILE A 1 98 ? 1.099 -6.083 2.192 1.00 91.44 98 ILE A N 1
ATOM 789 C CA . ILE A 1 98 ? 1.303 -6.158 3.651 1.00 91.44 98 ILE A CA 1
ATOM 790 C C . ILE A 1 98 ? 0.385 -5.170 4.377 1.00 91.44 98 ILE A C 1
ATOM 792 O O . ILE A 1 98 ? -0.264 -5.519 5.363 1.00 91.44 98 ILE A O 1
ATOM 796 N N . THR A 1 99 ? 0.322 -3.936 3.879 1.00 91.88 99 THR A N 1
ATOM 797 C CA . THR A 1 99 ? -0.473 -2.864 4.485 1.00 91.88 99 THR A CA 1
ATOM 798 C C . THR A 1 99 ? -1.957 -3.194 4.446 1.00 91.88 99 THR A C 1
ATOM 800 O O . THR A 1 99 ? -2.615 -3.108 5.477 1.00 91.88 99 THR A O 1
ATOM 803 N N . VAL A 1 100 ? -2.465 -3.623 3.286 1.00 92.75 100 VAL A N 1
ATOM 804 C CA . VAL A 1 100 ? -3.857 -4.063 3.112 1.00 92.75 100 VAL A CA 1
ATOM 805 C C . VAL A 1 100 ? -4.167 -5.254 4.020 1.00 92.75 100 VAL A C 1
ATOM 807 O O . VAL A 1 100 ? -5.197 -5.272 4.684 1.00 92.75 100 VAL A O 1
ATOM 810 N N . GLY A 1 101 ? -3.269 -6.237 4.105 1.00 93.06 101 GLY A N 1
ATOM 811 C CA . GLY A 1 101 ? -3.453 -7.383 4.997 1.00 93.06 101 GLY A CA 1
ATOM 812 C C . GLY A 1 101 ? -3.604 -6.962 6.462 1.00 93.06 101 GLY A C 1
ATOM 813 O O . GLY A 1 101 ? -4.509 -7.426 7.153 1.00 93.06 101 GLY A O 1
ATOM 814 N N . LEU A 1 102 ? -2.765 -6.033 6.927 1.00 92.69 102 LEU A N 1
ATOM 815 C CA . LEU A 1 102 ? -2.816 -5.544 8.305 1.00 92.69 102 LEU A CA 1
ATOM 816 C C . LEU A 1 102 ? -4.020 -4.642 8.586 1.00 92.69 102 LEU A C 1
ATOM 818 O O . LEU A 1 102 ? -4.578 -4.727 9.677 1.00 92.69 102 LEU A O 1
ATOM 822 N N . THR A 1 103 ? -4.457 -3.807 7.640 1.00 92.12 103 THR A N 1
ATOM 823 C CA . THR A 1 103 ? -5.668 -2.987 7.821 1.00 92.12 103 THR A CA 1
ATOM 824 C C . THR A 1 103 ? -6.940 -3.828 7.844 1.00 92.12 103 THR A C 1
ATOM 826 O O . THR A 1 103 ? -7.870 -3.486 8.568 1.00 92.12 103 THR A O 1
ATOM 829 N N . LEU A 1 104 ? -6.994 -4.946 7.115 1.00 91.69 104 LEU A N 1
ATOM 830 C CA . LEU A 1 104 ? -8.137 -5.864 7.172 1.00 91.69 104 LEU A CA 1
ATOM 831 C C . LEU A 1 104 ? -8.270 -6.542 8.545 1.00 91.69 104 LEU A C 1
ATOM 833 O O . LEU A 1 104 ? -9.385 -6.769 9.010 1.00 91.69 104 LEU A O 1
ATOM 837 N N . VAL A 1 105 ? -7.148 -6.832 9.213 1.00 90.50 105 VAL A N 1
ATOM 838 C CA . VAL A 1 105 ? -7.119 -7.509 10.526 1.00 90.50 105 VAL A CA 1
ATOM 839 C C . VAL A 1 105 ? -7.042 -6.517 11.701 1.00 90.50 105 VAL A C 1
ATOM 841 O O . VAL A 1 105 ? -7.229 -6.899 12.854 1.00 90.50 105 VAL A O 1
ATOM 844 N N . SER A 1 106 ? -6.845 -5.220 11.448 1.00 87.88 106 SER A N 1
ATOM 845 C CA . SER A 1 106 ? -6.729 -4.189 12.495 1.00 87.88 106 SER A CA 1
ATOM 846 C C . SER A 1 106 ? -8.019 -3.961 13.292 1.00 87.88 106 SER A C 1
ATOM 848 O O . SER A 1 106 ? -7.998 -3.335 14.353 1.00 87.88 106 SER A O 1
ATOM 850 N N . GLY A 1 107 ? -9.152 -4.474 12.806 1.00 85.06 107 GLY A N 1
ATOM 851 C CA . GLY A 1 107 ? -10.462 -4.295 13.423 1.00 85.06 107 GLY A CA 1
ATOM 852 C C . GLY A 1 107 ? -11.040 -2.895 13.212 1.00 85.06 107 GLY A C 1
ATOM 853 O O . GLY A 1 107 ? -11.794 -2.432 14.070 1.00 85.06 107 GLY A O 1
ATOM 854 N N . MET A 1 108 ? -10.659 -2.223 12.123 1.00 88.19 108 MET A N 1
ATOM 855 C CA . MET A 1 108 ? -11.303 -1.001 11.630 1.00 88.19 108 MET A CA 1
ATOM 856 C C . MET A 1 108 ? -12.755 -1.257 11.211 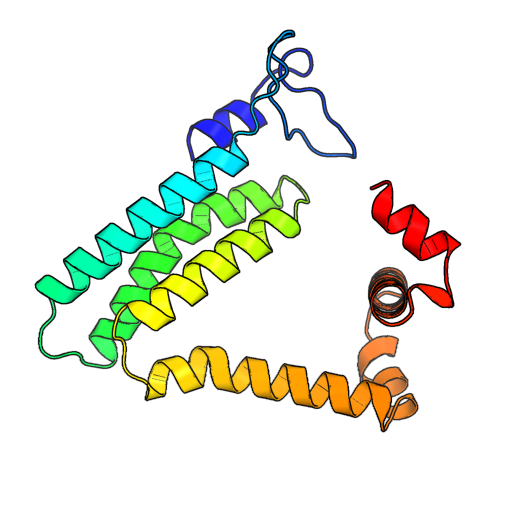1.00 88.19 108 MET A C 1
ATOM 858 O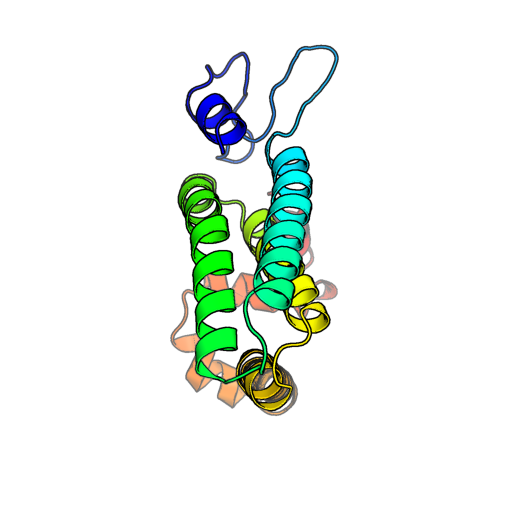 O . MET A 1 108 ? -13.176 -2.394 10.982 1.00 88.19 108 MET A O 1
ATOM 862 N N . SER A 1 109 ? -13.532 -0.185 11.073 1.00 89.25 109 SER A N 1
ATOM 863 C CA . SER A 1 109 ? -14.917 -0.284 10.618 1.00 89.25 109 SER A CA 1
ATOM 864 C C . SER A 1 109 ? -15.033 -0.891 9.208 1.00 89.25 109 SER A C 1
ATOM 866 O O . SER A 1 109 ? -14.423 -0.422 8.244 1.00 89.25 109 SER A O 1
ATOM 868 N N . TYR A 1 110 ? -15.902 -1.898 9.050 1.00 86.44 110 TYR A N 1
ATOM 869 C CA . TYR A 1 110 ? -16.165 -2.544 7.754 1.00 86.44 110 TYR A CA 1
ATOM 870 C C . TYR A 1 110 ? -16.631 -1.565 6.668 1.00 86.44 110 TYR A C 1
ATOM 872 O O . TYR A 1 110 ? -16.363 -1.780 5.490 1.00 86.44 110 TYR A O 1
ATOM 880 N N . LYS A 1 111 ? -17.292 -0.464 7.057 1.00 89.06 111 LYS A N 1
ATOM 881 C CA . LYS A 1 111 ? -17.691 0.610 6.134 1.00 89.06 111 LYS A CA 1
ATOM 882 C C . LYS A 1 111 ? -16.472 1.271 5.490 1.00 89.06 111 LYS A C 1
ATOM 884 O O . LYS A 1 111 ? -16.451 1.454 4.276 1.00 89.06 111 LYS A O 1
ATOM 889 N N . LEU A 1 112 ? -15.455 1.598 6.289 1.00 89.62 112 LEU A N 1
ATOM 890 C CA . LEU A 1 112 ? -14.233 2.219 5.792 1.00 89.62 112 LEU A CA 1
ATOM 891 C C . LEU A 1 112 ? -13.383 1.222 4.997 1.00 89.62 112 LEU A C 1
ATOM 893 O O . LEU A 1 112 ? -12.863 1.585 3.948 1.00 89.62 112 LEU A O 1
ATOM 897 N N . LEU A 1 113 ? -13.303 -0.040 5.431 1.00 90.44 113 LEU A N 1
ATOM 898 C CA . LEU A 1 113 ? -12.630 -1.096 4.661 1.00 90.44 113 LEU A CA 1
ATOM 899 C C . LEU A 1 113 ? -13.299 -1.323 3.296 1.00 90.44 113 LEU A C 1
ATOM 901 O O . LEU A 1 113 ? -12.614 -1.414 2.278 1.00 90.44 113 LEU A O 1
ATOM 905 N N . GLY A 1 114 ? -14.634 -1.350 3.253 1.00 89.94 114 GLY A N 1
ATOM 906 C CA . GLY A 1 114 ? -15.399 -1.446 2.009 1.00 89.94 114 GLY A CA 1
ATOM 907 C C . GLY A 1 114 ? -15.183 -0.244 1.088 1.00 89.94 114 GLY A C 1
ATOM 908 O O . GLY A 1 114 ? -15.036 -0.419 -0.118 1.00 89.94 114 GLY A O 1
ATOM 909 N N . LEU A 1 115 ? -15.085 0.967 1.644 1.00 91.50 115 LEU A N 1
ATOM 910 C CA . LEU A 1 115 ? -14.762 2.166 0.870 1.00 91.50 115 LEU A CA 1
ATOM 911 C C . LEU A 1 115 ? -13.339 2.105 0.292 1.00 91.50 115 LEU A C 1
ATOM 913 O O . LEU A 1 115 ? -13.145 2.356 -0.895 1.00 91.50 115 LEU A O 1
ATOM 917 N N . LEU A 1 116 ? -12.353 1.756 1.123 1.00 91.38 116 LEU A N 1
ATOM 918 C CA . LEU A 1 116 ? -10.936 1.759 0.752 1.00 91.38 116 LEU A CA 1
ATOM 919 C C . LEU A 1 116 ? -10.564 0.653 -0.229 1.00 91.38 116 LEU A C 1
ATOM 921 O O . LEU A 1 116 ? -9.727 0.877 -1.097 1.00 91.38 116 LEU A O 1
ATOM 925 N N . TYR A 1 117 ? -11.153 -0.532 -0.084 1.00 92.50 117 TYR A N 1
ATOM 926 C CA . TYR A 1 117 ? -10.751 -1.713 -0.851 1.00 92.50 117 TYR A CA 1
ATOM 927 C C . TYR A 1 117 ? -11.854 -2.226 -1.768 1.00 92.50 117 TYR A C 1
ATOM 929 O O . TYR A 1 117 ? -11.569 -2.657 -2.883 1.00 92.50 117 TYR A O 1
ATOM 937 N N . GLY A 1 118 ? -13.114 -2.128 -1.347 1.00 92.56 118 GLY A N 1
ATOM 938 C CA . GLY A 1 118 ? -14.257 -2.575 -2.141 1.00 92.56 118 GLY A CA 1
ATOM 939 C C . GLY A 1 118 ? -14.477 -1.729 -3.393 1.00 92.56 118 GLY A C 1
ATOM 940 O O . GLY A 1 118 ? -14.654 -2.296 -4.468 1.00 92.56 118 GLY A O 1
ATOM 941 N N . ILE A 1 119 ? -14.402 -0.393 -3.295 1.00 92.12 119 ILE A N 1
ATOM 942 C CA . ILE A 1 119 ? -14.561 0.481 -4.472 1.00 92.12 119 ILE A CA 1
ATOM 943 C C . ILE A 1 119 ? -13.456 0.231 -5.511 1.00 92.12 119 ILE A C 1
ATOM 945 O O . ILE A 1 119 ? -13.800 -0.062 -6.659 1.00 92.12 119 ILE A O 1
ATOM 949 N N . PRO A 1 120 ? -12.150 0.273 -5.170 1.00 92.25 120 PRO A N 1
ATOM 950 C CA . PRO A 1 120 ? -11.104 -0.018 -6.149 1.00 92.25 120 PRO A CA 1
ATOM 951 C C . PRO A 1 120 ? -11.196 -1.431 -6.730 1.00 92.25 120 PRO A C 1
ATOM 953 O O . PRO A 1 120 ? -10.988 -1.605 -7.930 1.00 92.25 120 PRO A O 1
ATOM 956 N N . ALA A 1 121 ? -11.554 -2.433 -5.918 1.00 92.94 121 ALA A N 1
ATOM 957 C CA . ALA A 1 121 ? -11.754 -3.797 -6.402 1.00 92.94 121 ALA A CA 1
ATOM 958 C C . ALA A 1 121 ? -12.915 -3.884 -7.406 1.00 92.94 121 ALA A C 1
ATOM 960 O O . ALA A 1 121 ? -12.774 -4.529 -8.443 1.00 92.94 121 ALA A O 1
ATOM 961 N N . ALA A 1 122 ? -14.032 -3.199 -7.145 1.00 94.62 122 ALA A N 1
ATOM 962 C CA . ALA A 1 122 ? -15.170 -3.147 -8.059 1.00 94.62 122 ALA A CA 1
ATOM 963 C C . ALA A 1 122 ? -14.817 -2.442 -9.377 1.00 94.62 122 ALA A C 1
ATOM 965 O O . ALA A 1 122 ? -15.185 -2.927 -10.449 1.00 94.62 122 ALA A O 1
ATOM 966 N N . ILE A 1 123 ? -14.063 -1.339 -9.318 1.00 93.38 123 ILE A N 1
ATOM 967 C CA . ILE A 1 123 ? -13.560 -0.640 -10.511 1.00 93.38 123 ILE A CA 1
ATOM 968 C C . ILE A 1 123 ? -12.637 -1.563 -11.316 1.00 93.38 123 ILE A C 1
ATOM 970 O O . ILE A 1 123 ? -12.828 -1.720 -12.521 1.00 93.38 123 ILE A O 1
ATOM 974 N N . GLY A 1 124 ? -11.678 -2.219 -10.656 1.00 91.06 124 GLY A N 1
ATOM 975 C CA . GLY A 1 124 ? -10.756 -3.156 -11.300 1.00 91.06 124 GLY A CA 1
ATOM 976 C C . GLY A 1 124 ? -11.479 -4.338 -11.949 1.00 91.06 124 GLY A C 1
ATOM 977 O O . GLY A 1 124 ? -11.227 -4.651 -13.111 1.00 91.06 124 GLY A O 1
ATOM 978 N N . ALA A 1 125 ? -12.435 -4.948 -11.247 1.00 92.44 125 ALA A N 1
ATOM 979 C CA . ALA A 1 125 ? -13.263 -6.021 -11.793 1.00 92.44 125 ALA A CA 1
ATOM 980 C C . ALA A 1 125 ? -14.092 -5.547 -12.998 1.00 92.44 125 ALA A C 1
ATOM 982 O O . ALA A 1 125 ? -14.143 -6.232 -14.019 1.00 92.44 125 ALA A O 1
ATOM 983 N N . SER A 1 126 ? -14.685 -4.352 -12.914 1.00 91.62 126 SER A N 1
ATOM 984 C CA . SER A 1 126 ? -15.445 -3.751 -14.018 1.00 91.62 126 SER A CA 1
ATOM 985 C C . SER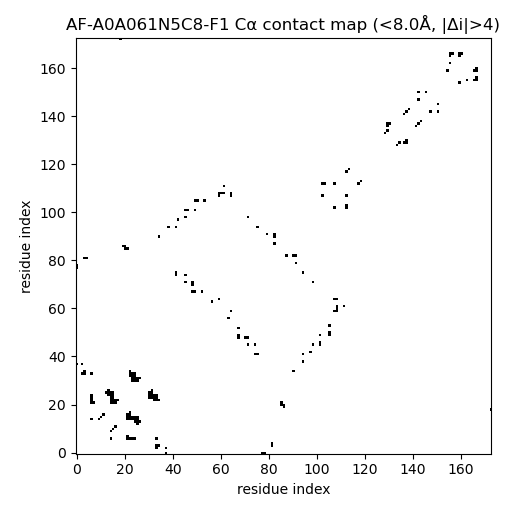 A 1 126 ? -14.563 -3.518 -15.242 1.00 91.62 126 SER A C 1
ATOM 987 O O . SER A 1 126 ? -14.979 -3.810 -16.361 1.00 91.62 126 SER A O 1
ATOM 989 N N . PHE A 1 127 ? -13.328 -3.057 -15.037 1.00 90.00 127 PHE A N 1
ATOM 990 C CA . PHE A 1 127 ? -12.354 -2.877 -16.109 1.00 90.00 127 PHE A CA 1
ATOM 991 C C . PHE A 1 127 ? -11.975 -4.206 -16.775 1.00 90.00 127 PHE A C 1
ATOM 993 O O . PHE A 1 127 ? -11.977 -4.298 -18.001 1.00 90.00 127 PHE A O 1
ATOM 1000 N N . VAL A 1 128 ? -11.706 -5.254 -15.989 1.00 88.62 128 VAL A N 1
ATOM 1001 C CA . VAL A 1 128 ? -11.407 -6.595 -16.522 1.00 88.62 128 VAL A CA 1
ATOM 1002 C C . VAL A 1 128 ? -12.582 -7.127 -17.346 1.00 88.62 128 VAL A C 1
ATOM 1004 O O . VAL A 1 128 ? -12.386 -7.618 -18.457 1.00 88.62 128 VAL A O 1
ATOM 1007 N N . ILE A 1 129 ? -13.814 -6.981 -16.853 1.00 90.94 129 ILE A N 1
ATOM 1008 C CA . ILE A 1 129 ? -15.018 -7.375 -17.597 1.00 90.94 129 ILE A CA 1
ATOM 1009 C C . ILE A 1 129 ? -15.139 -6.570 -18.897 1.00 90.94 129 ILE A C 1
ATOM 1011 O O . ILE A 1 129 ? -15.406 -7.152 -19.950 1.00 90.94 129 ILE A O 1
ATOM 1015 N N . ALA A 1 130 ? -14.920 -5.254 -18.846 1.00 90.06 130 ALA A N 1
ATOM 1016 C CA . ALA A 1 130 ? -14.965 -4.393 -20.022 1.00 90.06 130 ALA A CA 1
ATOM 1017 C C . ALA A 1 130 ? -13.916 -4.798 -21.066 1.00 90.06 130 ALA A C 1
ATOM 1019 O O . ALA A 1 130 ? -14.236 -4.848 -22.249 1.00 90.06 130 ALA A O 1
ATOM 1020 N N . TYR A 1 131 ? -12.707 -5.166 -20.639 1.00 87.19 131 TYR A N 1
ATOM 1021 C CA . TYR A 1 131 ? -11.643 -5.624 -21.532 1.00 87.19 131 TYR A CA 1
ATOM 1022 C C . TYR A 1 131 ? -12.046 -6.871 -22.331 1.00 87.19 131 TYR A C 1
ATOM 1024 O O . TYR A 1 131 ? -11.833 -6.922 -23.540 1.00 87.19 131 TYR A O 1
ATOM 1032 N N . PHE A 1 132 ? -12.661 -7.863 -21.679 1.00 87.00 132 PHE A N 1
ATOM 1033 C CA . PHE A 1 132 ? -13.059 -9.102 -22.354 1.00 87.00 132 PHE A CA 1
ATOM 1034 C C . PHE A 1 132 ? -14.364 -8.980 -23.146 1.00 87.00 132 PHE A C 1
ATOM 1036 O O . PHE A 1 132 ? -14.529 -9.670 -24.150 1.00 87.00 132 PHE A O 1
ATOM 1043 N N . ARG A 1 133 ? -15.303 -8.134 -22.704 1.00 90.94 133 ARG A N 1
ATOM 1044 C CA . ARG A 1 133 ? -16.643 -8.038 -23.306 1.00 90.94 133 ARG A CA 1
ATOM 1045 C C . ARG A 1 133 ? -16.786 -6.908 -24.325 1.00 90.94 133 ARG A C 1
ATOM 1047 O O . ARG A 1 133 ? -17.614 -7.016 -25.223 1.00 90.94 133 ARG A O 1
ATOM 1054 N N . PHE A 1 134 ? -15.992 -5.848 -24.191 1.00 91.50 134 PHE A N 1
ATOM 1055 C CA . PHE A 1 134 ? -16.038 -4.642 -25.021 1.00 91.50 134 PHE A CA 1
ATOM 1056 C C . PHE A 1 134 ? -14.614 -4.172 -25.384 1.00 91.50 134 PHE A C 1
ATOM 1058 O O . PHE A 1 134 ? -14.199 -3.078 -24.987 1.00 91.50 134 PHE A O 1
ATOM 1065 N N . PRO A 1 135 ? -13.839 -4.978 -26.135 1.00 85.94 135 PRO A N 1
ATOM 1066 C CA . PRO A 1 135 ? -12.440 -4.671 -26.433 1.00 85.94 135 PRO A CA 1
ATOM 1067 C C . PRO A 1 135 ? -12.266 -3.337 -27.178 1.00 85.94 135 PRO A C 1
ATOM 1069 O O . PRO A 1 135 ? -11.382 -2.562 -26.820 1.00 85.94 135 PRO A O 1
ATOM 1072 N N . ASP A 1 136 ? -13.150 -3.008 -28.128 1.00 87.75 136 ASP A N 1
ATOM 1073 C CA . ASP A 1 136 ? -13.088 -1.748 -28.892 1.00 87.75 136 ASP A CA 1
ATOM 1074 C C . ASP A 1 136 ? -13.327 -0.509 -28.019 1.00 87.75 136 ASP A C 1
ATOM 1076 O O . ASP A 1 136 ? -12.715 0.542 -28.225 1.00 87.75 136 ASP A O 1
ATOM 1080 N N . PHE A 1 137 ? -14.188 -0.634 -27.004 1.00 89.94 137 PHE A N 1
ATOM 1081 C CA . PHE A 1 137 ? -14.432 0.421 -26.022 1.00 89.94 137 PHE A CA 1
ATOM 1082 C C . PHE A 1 137 ? -13.177 0.673 -25.181 1.00 89.94 137 PHE A C 1
ATOM 1084 O O . PHE A 1 137 ? -12.732 1.816 -25.058 1.00 89.94 137 PHE A O 1
ATOM 1091 N N . VAL A 1 138 ? -12.566 -0.386 -24.640 1.00 88.06 138 VAL A N 1
ATOM 1092 C CA . VAL A 1 138 ? -11.343 -0.255 -23.832 1.00 88.06 138 VAL A CA 1
ATOM 1093 C C . VAL A 1 138 ? -10.182 0.265 -24.678 1.00 88.06 138 VAL A C 1
ATOM 1095 O O . VAL A 1 138 ? -9.443 1.140 -24.228 1.00 88.06 138 VAL A O 1
ATOM 1098 N N . GLN A 1 139 ? -10.050 -0.191 -25.921 1.00 85.56 139 GLN A N 1
ATOM 1099 C CA . GLN A 1 139 ? -9.022 0.307 -26.829 1.00 85.56 139 GLN A CA 1
ATOM 1100 C C . GLN A 1 139 ? -9.179 1.814 -27.080 1.00 85.56 139 GLN A C 1
ATOM 1102 O O . GLN A 1 139 ? -8.230 2.578 -26.902 1.00 85.56 139 GLN A O 1
ATOM 1107 N N . THR A 1 140 ? -10.388 2.246 -27.441 1.00 87.38 140 THR A N 1
ATOM 1108 C CA . THR A 1 140 ? -10.666 3.623 -27.871 1.00 87.38 140 THR A CA 1
ATOM 1109 C C . THR A 1 140 ? -10.600 4.625 -26.723 1.00 87.38 140 THR A C 1
ATOM 1111 O O . THR A 1 140 ? -9.990 5.685 -26.860 1.00 87.38 140 THR A O 1
ATOM 1114 N N . TYR A 1 141 ? -11.211 4.299 -25.585 1.00 86.81 141 TYR A N 1
ATOM 1115 C CA . TYR A 1 141 ? -11.336 5.234 -24.468 1.00 86.81 141 TYR A CA 1
ATOM 1116 C C . TYR A 1 141 ? -10.188 5.129 -23.463 1.00 86.81 141 TYR A C 1
ATOM 1118 O O . TYR A 1 141 ? -9.859 6.131 -22.833 1.00 86.81 141 TYR A O 1
ATOM 1126 N N . PHE A 1 142 ? -9.541 3.966 -23.328 1.00 87.12 142 PHE A N 1
ATOM 1127 C CA . PHE A 1 142 ? -8.468 3.762 -22.351 1.00 87.12 142 PHE A CA 1
ATOM 1128 C C . PHE A 1 142 ? -7.089 3.621 -23.008 1.00 87.12 142 PHE A C 1
ATOM 1130 O O . PHE A 1 142 ? -6.231 4.473 -22.790 1.00 87.12 142 PHE A O 1
ATOM 1137 N N . PHE A 1 143 ? -6.856 2.600 -23.841 1.00 86.12 143 PHE A N 1
ATOM 1138 C CA . PHE A 1 143 ? -5.500 2.321 -24.342 1.00 86.12 143 PHE A CA 1
ATOM 1139 C C . PHE A 1 143 ? -4.953 3.373 -25.313 1.00 86.12 143 PHE A C 1
ATOM 1141 O O . PHE A 1 143 ? -3.758 3.650 -25.268 1.00 86.12 143 PHE A O 1
ATOM 1148 N N . ASN A 1 144 ? -5.793 4.021 -26.123 1.00 87.75 144 ASN A N 1
ATOM 1149 C CA . ASN A 1 144 ? -5.347 5.085 -27.033 1.00 87.75 144 ASN A CA 1
ATOM 1150 C C . ASN A 1 144 ? -4.833 6.347 -26.311 1.00 87.75 144 ASN A C 1
ATOM 1152 O O . ASN A 1 144 ? -4.146 7.162 -26.923 1.00 87.75 144 ASN A O 1
ATOM 1156 N N . HIS A 1 145 ? -5.132 6.504 -25.019 1.00 88.94 145 HIS A N 1
ATOM 1157 C CA . HIS A 1 145 ? -4.654 7.617 -24.191 1.00 88.94 145 HIS A CA 1
ATOM 1158 C C . HIS A 1 145 ? -3.402 7.259 -23.373 1.00 88.94 145 HIS A C 1
ATOM 1160 O O . HIS A 1 145 ? -2.928 8.071 -22.578 1.00 88.94 145 HIS A O 1
ATOM 1166 N N . ILE A 1 146 ? -2.867 6.046 -23.539 1.00 86.19 146 ILE A N 1
ATOM 1167 C CA . ILE A 1 146 ? -1.750 5.510 -22.759 1.00 86.19 146 ILE A CA 1
ATOM 1168 C C . ILE A 1 146 ? -0.564 5.241 -23.690 1.00 86.19 146 ILE A C 1
ATOM 1170 O O . ILE A 1 146 ? -0.724 4.882 -24.855 1.00 86.19 146 ILE A O 1
ATOM 1174 N N . ALA A 1 147 ? 0.659 5.406 -23.177 1.00 85.94 147 ALA A N 1
ATOM 1175 C CA . ALA A 1 147 ? 1.868 5.151 -23.952 1.00 85.94 147 ALA A CA 1
ATOM 1176 C C . ALA A 1 147 ? 1.888 3.702 -24.497 1.00 85.94 147 ALA A C 1
ATOM 1178 O O . ALA A 1 147 ? 1.675 2.764 -23.719 1.00 85.94 147 ALA A O 1
ATOM 1179 N N . PRO A 1 148 ? 2.242 3.478 -25.780 1.00 81.44 148 PRO A N 1
ATOM 1180 C CA . PRO A 1 148 ? 2.207 2.149 -26.402 1.00 81.44 148 PRO A CA 1
ATOM 1181 C C . PRO A 1 148 ? 3.001 1.087 -25.634 1.00 81.44 148 PRO A C 1
ATOM 1183 O O . PRO A 1 148 ? 2.590 -0.064 -25.542 1.00 81.44 148 PRO A O 1
ATOM 1186 N N . TYR A 1 149 ? 4.116 1.479 -25.012 1.00 75.56 149 TYR A N 1
ATOM 1187 C CA . TYR A 1 149 ? 4.907 0.594 -24.157 1.00 75.56 149 TYR A CA 1
ATOM 1188 C C . TYR A 1 149 ? 4.109 0.031 -22.967 1.00 75.56 149 TYR A C 1
ATOM 1190 O O . TYR A 1 149 ? 4.198 -1.159 -22.664 1.00 75.56 149 TYR A O 1
ATOM 1198 N N . GLN A 1 150 ? 3.311 0.867 -22.298 1.00 80.38 150 GLN A N 1
ATOM 1199 C CA . GLN A 1 150 ? 2.510 0.459 -21.141 1.00 80.38 150 GLN A CA 1
ATOM 1200 C C . GLN A 1 150 ? 1.343 -0.441 -21.567 1.00 80.38 150 GLN A C 1
ATOM 1202 O O . GLN A 1 150 ? 1.068 -1.441 -20.906 1.00 80.38 150 GLN A O 1
ATOM 1207 N N . VAL A 1 151 ? 0.722 -0.133 -22.708 1.00 82.62 151 VAL A N 1
ATOM 1208 C CA . VAL A 1 151 ? -0.333 -0.952 -23.322 1.00 82.62 151 VAL A CA 1
ATOM 1209 C C . VAL A 1 151 ? 0.210 -2.334 -23.695 1.00 82.62 151 VAL A C 1
ATOM 1211 O O . VAL A 1 151 ? -0.353 -3.351 -23.294 1.00 82.62 151 VAL A O 1
ATOM 1214 N N . ASN A 1 152 ? 1.368 -2.390 -24.356 1.00 79.38 152 ASN A N 1
ATOM 1215 C CA . ASN A 1 152 ? 2.021 -3.649 -24.724 1.00 79.38 152 ASN A CA 1
ATOM 1216 C C . ASN A 1 152 ? 2.364 -4.502 -23.497 1.00 79.38 152 ASN A C 1
ATOM 1218 O O . ASN A 1 152 ? 2.178 -5.717 -23.518 1.00 79.38 152 ASN A O 1
ATOM 1222 N N . ARG A 1 153 ? 2.795 -3.878 -22.391 1.00 75.69 153 ARG A N 1
ATOM 1223 C CA . ARG A 1 153 ? 3.017 -4.594 -21.127 1.00 75.69 153 ARG A CA 1
ATOM 1224 C C . ARG A 1 153 ? 1.721 -5.203 -20.590 1.00 75.69 153 ARG A C 1
ATOM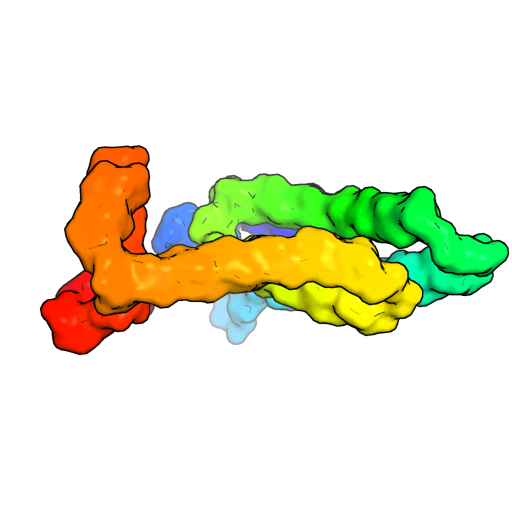 1226 O O . ARG A 1 153 ? 1.739 -6.339 -20.129 1.00 75.69 153 ARG A O 1
ATOM 1233 N N . PHE A 1 154 ? 0.606 -4.485 -20.686 1.00 79.75 154 PHE A N 1
ATOM 1234 C CA . PHE A 1 154 ? -0.703 -4.979 -20.262 1.00 79.75 154 PHE A CA 1
ATOM 1235 C C . PHE A 1 154 ? -1.163 -6.184 -21.101 1.00 79.75 154 PHE A C 1
ATOM 1237 O O . PHE A 1 154 ? -1.548 -7.217 -20.550 1.00 79.75 154 PHE A O 1
ATOM 1244 N N . HIS A 1 155 ? -1.031 -6.101 -22.429 1.00 78.38 155 HIS A N 1
ATOM 1245 C CA . HIS A 1 155 ? -1.335 -7.219 -23.329 1.00 78.38 155 HIS A CA 1
ATOM 1246 C C . HIS A 1 155 ? -0.417 -8.424 -23.109 1.00 78.38 155 HIS A C 1
ATOM 1248 O O . HIS A 1 155 ? -0.903 -9.553 -23.112 1.00 78.38 155 HIS A O 1
ATOM 1254 N N . GLY A 1 156 ? 0.876 -8.205 -22.857 1.00 75.12 156 GLY A N 1
ATOM 1255 C CA . GLY A 1 156 ? 1.821 -9.281 -22.551 1.00 75.12 156 GLY A CA 1
ATOM 1256 C C . GLY A 1 156 ? 1.462 -10.062 -21.281 1.00 75.12 156 GLY A C 1
ATOM 1257 O O . GLY A 1 156 ? 1.661 -11.272 -21.236 1.00 75.12 156 GLY A O 1
ATOM 1258 N N . TRP A 1 157 ? 0.886 -9.401 -20.270 1.00 75.56 157 TRP A N 1
ATOM 1259 C CA . TRP A 1 157 ? 0.416 -10.059 -19.043 1.00 75.56 157 TRP A CA 1
ATOM 1260 C C . TRP A 1 157 ? -0.899 -10.820 -19.239 1.00 75.56 157 TRP A C 1
ATOM 1262 O O . TRP A 1 157 ? -1.058 -11.909 -18.693 1.00 75.56 157 TRP A O 1
ATOM 1272 N N . LEU A 1 158 ? -1.842 -10.262 -20.004 1.00 76.38 158 LEU A N 1
ATOM 1273 C CA . LEU A 1 158 ? -3.154 -10.884 -20.222 1.00 76.38 158 LEU A CA 1
ATOM 1274 C C . LEU A 1 158 ? -3.142 -11.984 -21.288 1.00 76.38 158 LEU A C 1
ATOM 1276 O O . LEU A 1 158 ? -3.957 -12.903 -21.222 1.00 76.38 158 LEU A O 1
ATOM 1280 N N . ARG A 1 159 ? -2.232 -11.904 -22.264 1.00 74.00 159 ARG A N 1
ATOM 1281 C CA . ARG A 1 159 ? -2.082 -12.878 -23.353 1.00 74.00 159 ARG A CA 1
ATOM 1282 C C . ARG A 1 159 ? -0.622 -13.305 -23.530 1.00 74.00 159 ARG A C 1
ATOM 1284 O O . ARG A 1 159 ? -0.019 -13.051 -24.576 1.00 74.00 159 ARG A O 1
ATOM 1291 N N . PRO A 1 160 ? -0.042 -13.993 -22.534 1.00 70.00 160 PRO A N 1
ATOM 1292 C CA . PRO A 1 160 ? 1.365 -14.385 -22.576 1.00 70.00 160 PRO A CA 1
ATOM 1293 C C . PRO A 1 160 ? 1.678 -15.389 -23.698 1.00 70.00 160 PRO A C 1
ATOM 1295 O O . PRO A 1 160 ? 2.798 -15.414 -24.197 1.00 70.00 160 PRO A O 1
ATOM 1298 N N . LEU A 1 161 ? 0.693 -16.194 -24.119 1.00 69.25 161 LEU A N 1
ATOM 1299 C CA . LEU A 1 161 ? 0.863 -17.235 -25.142 1.00 69.25 161 LEU A CA 1
ATOM 1300 C C . LEU A 1 161 ? 0.857 -16.692 -26.582 1.00 69.25 161 LEU A C 1
ATOM 1302 O O . LEU A 1 161 ? 1.462 -17.303 -27.455 1.00 69.25 161 LEU A O 1
ATOM 1306 N N . GLU A 1 162 ? 0.202 -15.554 -26.835 1.00 70.50 162 GLU A N 1
ATOM 1307 C CA . GLU A 1 162 ? 0.139 -14.935 -28.171 1.00 70.50 162 GLU A CA 1
ATOM 1308 C C . GLU A 1 162 ? 1.384 -14.085 -28.482 1.00 70.50 162 GLU A C 1
ATOM 1310 O O . GLU A 1 162 ? 1.718 -13.893 -29.646 1.00 70.50 162 GLU A O 1
ATOM 1315 N N . ASN A 1 163 ? 2.100 -13.605 -27.455 1.00 62.62 163 ASN A N 1
ATOM 1316 C CA . ASN A 1 163 ? 3.302 -12.773 -27.595 1.00 62.62 163 ASN A CA 1
ATOM 1317 C C . ASN A 1 163 ? 4.509 -13.364 -26.831 1.00 62.62 163 ASN A C 1
ATOM 1319 O O . ASN A 1 163 ? 5.008 -12.734 -25.888 1.00 62.62 163 ASN A O 1
ATOM 1323 N N . PRO A 1 164 ? 5.016 -14.552 -27.221 1.00 61.44 164 PRO A N 1
ATOM 1324 C CA . PRO A 1 164 ? 6.075 -15.251 -26.489 1.00 61.44 164 PRO A CA 1
ATOM 1325 C C . PRO A 1 164 ? 7.373 -14.433 -26.386 1.00 61.44 164 PRO A C 1
ATOM 1327 O O . PRO A 1 164 ? 8.000 -14.410 -25.329 1.00 61.44 164 PRO A O 1
ATOM 1330 N N . ASP A 1 165 ? 7.739 -13.669 -27.420 1.00 62.44 165 ASP A N 1
ATOM 1331 C CA . ASP A 1 165 ? 8.951 -12.834 -27.412 1.00 62.44 165 ASP A CA 1
ATOM 1332 C C . ASP A 1 165 ? 8.875 -11.670 -26.413 1.00 62.44 165 ASP A C 1
ATOM 1334 O O . ASP A 1 165 ? 9.887 -11.260 -25.837 1.00 62.44 165 ASP A O 1
ATOM 1338 N N . GLN A 1 166 ? 7.674 -11.131 -26.178 1.00 60.84 166 GLN A N 1
ATOM 1339 C CA . GLN A 1 166 ? 7.454 -10.081 -25.181 1.00 60.84 166 GLN A CA 1
ATOM 1340 C C . GLN A 1 166 ? 7.351 -10.675 -23.774 1.00 60.84 166 GLN A C 1
ATOM 1342 O O . GLN A 1 166 ? 7.947 -10.126 -22.848 1.00 60.84 166 GLN A O 1
ATOM 1347 N N . ALA A 1 167 ? 6.693 -11.829 -23.615 1.00 54.75 167 ALA A N 1
ATOM 1348 C CA . ALA A 1 167 ? 6.645 -12.562 -22.351 1.00 54.75 167 ALA A CA 1
ATOM 1349 C C . ALA A 1 167 ? 8.054 -12.966 -21.868 1.00 54.75 167 ALA A C 1
ATOM 1351 O O . ALA A 1 167 ? 8.389 -12.779 -20.700 1.00 54.75 167 ALA A O 1
ATOM 1352 N N . ILE A 1 168 ? 8.925 -13.426 -22.774 1.00 59.31 168 ILE A N 1
ATOM 1353 C CA . ILE A 1 168 ? 10.318 -13.787 -22.458 1.00 59.31 168 ILE A CA 1
ATOM 1354 C C . ILE A 1 168 ? 11.165 -12.547 -22.132 1.00 59.31 168 ILE A C 1
ATOM 1356 O O . ILE A 1 168 ? 12.012 -12.603 -21.237 1.00 59.31 168 ILE A O 1
ATOM 1360 N N . LYS A 1 169 ? 10.939 -11.408 -22.804 1.00 58.59 169 LYS A N 1
ATOM 1361 C CA . LYS A 1 169 ? 11.608 -10.138 -22.462 1.00 58.59 169 LYS A CA 1
ATOM 1362 C C . LYS A 1 169 ? 11.204 -9.614 -21.080 1.00 58.59 169 LYS A C 1
ATOM 1364 O O . LYS A 1 169 ? 12.054 -9.050 -20.401 1.00 58.59 169 LYS A O 1
ATOM 1369 N N . LEU A 1 170 ? 9.966 -9.849 -20.640 1.00 54.59 170 LEU A N 1
ATOM 1370 C CA . LEU A 1 170 ? 9.502 -9.509 -19.287 1.00 54.59 170 LEU A CA 1
ATOM 1371 C C . LEU A 1 170 ? 10.149 -10.374 -18.189 1.00 54.59 170 LEU A C 1
ATOM 1373 O O . LEU A 1 170 ? 10.258 -9.913 -17.059 1.00 54.59 170 LEU A O 1
ATOM 1377 N N . LEU A 1 171 ? 10.594 -11.595 -18.511 1.00 49.50 171 LEU A N 1
ATOM 1378 C CA . LEU A 1 171 ? 11.271 -12.506 -17.573 1.00 49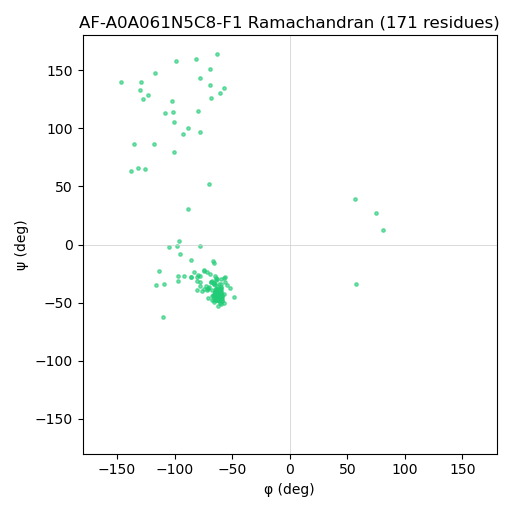.50 171 LEU A CA 1
ATOM 1379 C C . LEU A 1 171 ? 12.789 -12.272 -17.462 1.00 49.50 171 LEU A C 1
ATOM 1381 O O . LEU A 1 171 ? 13.425 -12.824 -16.568 1.00 49.50 171 LEU A O 1
ATOM 1385 N N . LYS A 1 172 ? 13.381 -11.500 -18.383 1.00 45.16 172 LYS A N 1
ATOM 1386 C CA . LYS A 1 172 ? 14.829 -11.208 -18.429 1.00 45.16 172 LYS A CA 1
ATOM 1387 C C . LYS A 1 172 ? 15.198 -9.787 -17.962 1.00 45.16 172 LYS A C 1
ATOM 1389 O O . LYS A 1 172 ? 16.387 -9.460 -17.938 1.00 45.16 172 LYS A O 1
ATOM 1394 N N . GLN A 1 173 ? 14.209 -8.961 -17.616 1.00 43.75 173 GLN A N 1
ATOM 1395 C CA . GLN A 1 173 ? 14.385 -7.650 -16.964 1.00 43.75 173 GLN A CA 1
ATOM 1396 C C . GLN A 1 173 ? 14.373 -7.760 -15.442 1.00 43.75 173 GLN A C 1
ATOM 1398 O O . GLN A 1 173 ? 14.730 -6.743 -14.813 1.00 43.75 173 GLN A O 1
#

Foldseek 3Di:
DVLLVCQVPPDCVQFPDDPNFRAWGCPVVDTDGSLVVVLVVLLVVLLVLLVVLVVVDPPQDPVSLVVNVVVNCVVLVVVVVSCVSGVCPVSVVSSVVSSLVCSVVSPHDPVVNCVVPVVVVVVVVVLVCCCVPPVVCCCPVPVVVDDVVVVVVVCCVVCVPVCVVVVVVVVRD

Mean predicted aligned error: 9.64 Å

Radius of gyration: 20.28 Å; Cα contacts (8 Å, |Δi|>4): 115; chains: 1; bounding box: 50×27×52 Å